Protein AF-F7KVI9-F1 (afdb_monomer_lite)

Foldseek 3Di:
DDDDDPDDDDDDPPDDDDDPVVVVVVVVVVCCCPDPVNVVVVVVCCVVVVVVVCCCCPVVVPDDDPDDDPVVSVVVVVVVVVVVVVVVVVCVVVVVDDDPPPPPDPPVPPVDPPDPPPPDDDDDD

Radius of gyration: 24.26 Å; chains: 1; bounding box: 62×27×60 Å

Sequence (125 aa):
YINITQKKMLKKNKVMKINEQWETLKEESHANIQSEKGILNRQIRSIQTEGHFGDIKENDSFRRFNYRTSEKVYKEFMLYAIGRNMNKYHRFLHDEIKKIRRKNRGKDGLKNVHVQKCSYGCFAP

Secondary structure (DSSP, 8-state):
----------S--------HHHHHHHHHHHHHHHSHHHHHHHHHHHHHHHHHHHIIIIIS-----S--SHHHHHHHHHHHHHHHHHHHHHHHHTTSS---------TTGGG-------SS-----

pLDDT: mean 73.4, std 21.64, range [24.81, 95.94]

Structure (mmCIF, N/CA/C/O backbone):
data_AF-F7KVI9-F1
#
_entry.id   AF-F7KVI9-F1
#
loop_
_atom_site.group_PDB
_atom_site.id
_atom_site.type_symbol
_atom_site.label_atom_id
_atom_site.label_alt_id
_atom_site.label_comp_id
_atom_site.label_asym_id
_atom_site.label_entity_id
_atom_site.label_seq_id
_atom_site.pdbx_PDB_ins_code
_atom_site.Cartn_x
_atom_site.Cartn_y
_atom_site.Ca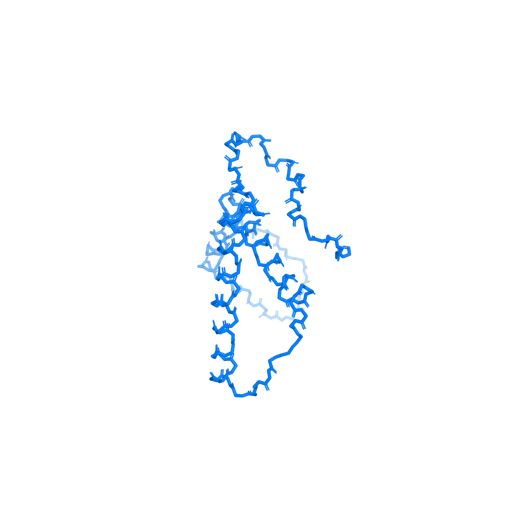rtn_z
_atom_site.occupancy
_atom_site.B_iso_or_equiv
_atom_site.auth_seq_id
_atom_site.auth_comp_id
_atom_site.auth_asym_id
_atom_site.auth_atom_id
_atom_site.pdbx_PDB_model_num
ATOM 1 N N . TYR A 1 1 ? -21.132 1.572 38.640 1.00 37.25 1 TYR A N 1
ATOM 2 C CA . TYR A 1 1 ? -21.074 2.983 39.068 1.00 37.25 1 TYR A CA 1
ATOM 3 C C . TYR A 1 1 ? -20.818 3.874 37.861 1.00 37.25 1 TYR A C 1
ATOM 5 O O . TYR A 1 1 ? -19.673 4.014 37.468 1.00 37.25 1 TYR A O 1
ATOM 13 N N . ILE A 1 2 ? -21.864 4.455 37.265 1.00 41.44 2 ILE A N 1
ATOM 14 C CA . ILE A 1 2 ? -21.741 5.608 36.357 1.00 41.44 2 ILE A CA 1
ATOM 15 C C . ILE A 1 2 ? -22.867 6.573 36.743 1.00 41.44 2 ILE A C 1
ATOM 17 O O . ILE A 1 2 ? -24.004 6.454 36.301 1.00 41.44 2 ILE A O 1
ATOM 21 N N . ASN A 1 3 ? -22.543 7.463 37.678 1.00 47.38 3 ASN A N 1
ATOM 22 C CA . ASN A 1 3 ? -23.206 8.756 37.820 1.00 47.38 3 ASN A CA 1
ATOM 23 C C . ASN A 1 3 ? -22.587 9.716 36.788 1.00 47.38 3 ASN A C 1
ATOM 25 O O . ASN A 1 3 ? -21.496 9.435 36.305 1.00 47.38 3 ASN A O 1
ATOM 29 N N . ILE A 1 4 ? -23.242 10.861 36.550 1.00 52.22 4 ILE A N 1
ATOM 30 C CA . ILE A 1 4 ? -23.002 11.889 35.507 1.00 52.22 4 ILE A CA 1
ATOM 31 C C . ILE A 1 4 ? -23.909 11.578 34.293 1.00 52.22 4 ILE A C 1
ATOM 33 O O . ILE A 1 4 ? -23.655 10.640 33.556 1.00 52.22 4 ILE A O 1
ATOM 37 N N . THR A 1 5 ? -25.060 12.220 34.057 1.00 45.06 5 THR A N 1
ATOM 38 C CA . THR A 1 5 ? -25.380 13.655 34.166 1.00 45.06 5 THR A CA 1
ATOM 39 C C . THR A 1 5 ? -26.905 13.823 34.333 1.00 45.06 5 THR A C 1
ATOM 41 O O . THR A 1 5 ? -27.657 13.915 33.368 1.00 45.06 5 THR A O 1
ATOM 44 N N . GLN A 1 6 ? -27.401 13.880 35.570 1.00 44.56 6 GLN A N 1
ATOM 45 C CA . GLN A 1 6 ? -28.828 14.079 35.904 1.00 44.56 6 GLN A CA 1
ATOM 46 C C . GLN A 1 6 ? -29.298 15.549 35.772 1.00 44.56 6 GLN A C 1
ATOM 48 O O . GLN A 1 6 ? -30.226 15.977 36.455 1.00 44.56 6 GLN A O 1
ATOM 53 N N . LYS A 1 7 ? -28.680 16.376 34.912 1.00 48.81 7 LYS A N 1
ATOM 54 C CA . LYS A 1 7 ? -29.055 17.798 34.797 1.00 48.81 7 LYS A CA 1
ATOM 55 C C . LYS A 1 7 ? -29.752 18.107 33.471 1.00 48.81 7 LYS A C 1
ATOM 57 O O . LYS A 1 7 ? -29.112 18.407 32.475 1.00 48.81 7 LYS A O 1
ATOM 62 N N . LYS A 1 8 ? -31.090 18.091 33.567 1.00 49.81 8 LYS A N 1
ATOM 63 C CA . LYS A 1 8 ? -32.111 18.736 32.718 1.00 49.81 8 LYS A CA 1
ATOM 64 C C . LYS A 1 8 ? -32.129 18.349 31.235 1.00 49.81 8 LYS A C 1
ATOM 66 O O . LYS A 1 8 ? -31.470 19.006 30.448 1.00 49.81 8 LYS A O 1
ATOM 71 N N . MET A 1 9 ? -33.040 17.440 30.863 1.00 38.62 9 MET A N 1
ATOM 72 C 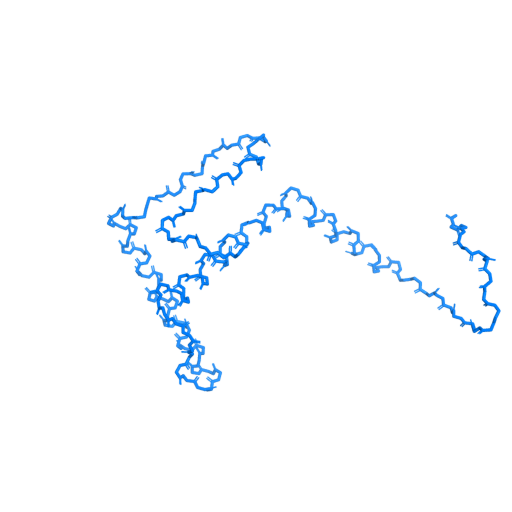CA . MET A 1 9 ? -33.954 17.604 29.713 1.00 38.62 9 MET A CA 1
ATOM 73 C C . MET A 1 9 ? -35.233 16.783 29.944 1.00 38.62 9 MET A C 1
ATOM 75 O O . MET A 1 9 ? -35.351 15.636 29.522 1.00 38.62 9 MET A O 1
ATOM 79 N N . LEU A 1 10 ? -36.204 17.380 30.648 1.00 54.56 10 LEU A N 1
ATOM 80 C CA . LEU A 1 10 ? -37.586 16.898 30.633 1.00 54.56 10 LEU A CA 1
ATOM 81 C C . LEU A 1 10 ? -38.135 17.036 29.200 1.00 54.56 10 LEU A C 1
ATOM 83 O O . LEU A 1 10 ? -38.035 18.114 28.621 1.00 54.56 10 LEU A O 1
ATOM 87 N N . LYS A 1 11 ? -38.786 15.975 28.698 1.00 55.09 11 LYS A N 1
ATOM 88 C CA . LYS A 1 11 ? -39.468 15.828 27.388 1.00 55.09 11 LYS A CA 1
ATOM 89 C C . LYS A 1 11 ? -38.624 15.287 26.227 1.00 55.09 11 LYS A C 1
ATOM 91 O O . LYS A 1 11 ? -38.444 15.949 25.211 1.00 55.09 11 LYS A O 1
ATOM 96 N N . LYS A 1 12 ? -38.200 14.028 26.361 1.00 58.38 12 LYS A N 1
ATOM 97 C CA . LYS A 1 12 ? -38.220 12.956 25.338 1.00 58.38 12 LYS A CA 1
ATOM 98 C C . LYS A 1 12 ? -37.546 11.743 25.980 1.00 58.38 12 LYS A C 1
ATOM 100 O O . LYS A 1 12 ? -36.400 11.848 26.402 1.00 58.38 12 LYS A O 1
ATOM 105 N N . ASN A 1 13 ? -38.250 10.615 26.087 1.00 63.75 13 ASN A N 1
ATOM 106 C CA . ASN A 1 13 ? -37.721 9.371 26.659 1.00 63.75 13 ASN A CA 1
ATOM 107 C C . ASN A 1 13 ? -36.662 8.771 25.719 1.00 63.75 13 ASN A C 1
ATOM 109 O O . ASN A 1 13 ? -36.917 7.807 25.003 1.00 63.75 13 ASN A O 1
ATOM 113 N N . LYS A 1 14 ? -35.474 9.377 25.663 1.00 65.38 14 LYS A N 1
ATOM 114 C CA . LYS A 1 14 ? -34.329 8.828 24.942 1.00 65.38 14 LYS A CA 1
ATOM 115 C C . LYS A 1 14 ? -33.712 7.745 25.820 1.00 65.38 14 LYS A C 1
ATOM 117 O O . LYS A 1 14 ? -32.906 8.036 26.698 1.00 65.38 14 LYS A O 1
ATOM 122 N N . VAL A 1 15 ? -34.108 6.498 25.592 1.00 67.31 15 VAL A N 1
ATOM 123 C CA . VAL A 1 15 ? -33.452 5.342 26.208 1.00 67.31 15 VAL A CA 1
ATOM 124 C C . VAL A 1 15 ? -32.113 5.145 25.494 1.00 67.31 15 VAL A C 1
ATOM 126 O O . VAL A 1 15 ? -32.076 4.721 24.341 1.00 67.31 15 VAL A O 1
ATOM 129 N N . MET A 1 16 ? -31.004 5.508 26.144 1.00 69.62 16 MET A N 1
ATOM 130 C CA . MET A 1 16 ? -29.676 5.117 25.666 1.00 69.62 16 MET A CA 1
ATOM 131 C C . MET A 1 16 ? -29.468 3.637 25.974 1.00 69.62 16 MET A C 1
ATOM 133 O O . MET A 1 16 ? -29.421 3.251 27.139 1.00 69.62 16 MET A O 1
ATOM 137 N N . LYS A 1 17 ? -29.337 2.817 24.932 1.00 75.62 17 LYS A N 1
ATOM 138 C CA . LYS A 1 17 ? -28.941 1.416 25.056 1.00 75.62 17 LYS A CA 1
ATOM 139 C C . LYS A 1 17 ? -27.479 1.300 24.642 1.00 75.62 17 LYS A C 1
ATOM 141 O O . LYS A 1 17 ? -27.150 1.558 23.487 1.00 75.62 17 LYS A O 1
ATOM 146 N N . ILE A 1 18 ? -26.615 0.958 25.591 1.00 75.69 18 ILE A N 1
ATOM 147 C CA . ILE A 1 18 ? -25.207 0.660 25.319 1.00 75.69 18 ILE A CA 1
ATOM 148 C C . ILE A 1 18 ? -25.133 -0.813 24.927 1.00 75.69 18 ILE A C 1
ATOM 150 O O . ILE A 1 18 ? -25.751 -1.660 25.571 1.00 75.69 18 ILE A O 1
ATOM 154 N N . ASN A 1 19 ? -24.426 -1.110 23.839 1.00 86.00 19 ASN A N 1
ATOM 155 C CA . ASN A 1 19 ? -24.144 -2.482 23.451 1.00 86.00 19 ASN A CA 1
ATOM 156 C C . ASN A 1 19 ? -22.760 -2.861 23.981 1.00 86.00 19 ASN A C 1
ATOM 158 O O . ASN A 1 19 ? -21.746 -2.441 23.428 1.00 86.00 19 ASN A O 1
ATOM 162 N N . GLU A 1 20 ? -22.734 -3.636 25.062 1.00 85.38 20 GLU A N 1
ATOM 163 C CA . GLU A 1 20 ? -21.502 -4.022 25.757 1.00 85.38 20 GLU A CA 1
ATOM 164 C C . GLU A 1 20 ? -20.535 -4.776 24.836 1.00 85.38 20 GLU A C 1
ATOM 166 O O . GLU A 1 20 ? -19.342 -4.489 24.841 1.00 85.38 20 GLU A O 1
ATOM 171 N N . GLN A 1 21 ? -21.051 -5.647 23.959 1.00 88.31 21 GLN A N 1
ATOM 172 C CA . GLN A 1 21 ? -20.235 -6.379 22.981 1.00 88.31 21 GLN A CA 1
ATOM 173 C C . GLN A 1 21 ? -19.552 -5.458 21.963 1.00 88.31 21 GLN A C 1
ATOM 175 O O . GLN A 1 21 ? -18.487 -5.770 21.441 1.00 88.31 21 GLN A O 1
ATOM 180 N N . TRP A 1 22 ? -20.175 -4.327 21.639 1.00 89.00 22 TRP A N 1
ATOM 181 C CA . TRP A 1 22 ? -19.580 -3.366 20.716 1.00 89.00 22 TRP A CA 1
ATOM 182 C C . TRP A 1 22 ? -18.471 -2.556 21.373 1.00 89.00 22 TRP A C 1
ATOM 184 O O . TRP A 1 22 ? -17.469 -2.282 20.717 1.00 89.00 22 TRP A O 1
ATOM 194 N N . GLU A 1 23 ? -18.632 -2.178 22.644 1.00 88.56 23 GLU A N 1
ATOM 195 C CA . GLU A 1 23 ? -17.570 -1.465 23.356 1.00 88.56 23 GLU A CA 1
ATOM 196 C C . GLU A 1 23 ? -16.355 -2.366 23.581 1.00 88.56 23 GLU A C 1
ATOM 198 O O . GLU A 1 23 ? -15.241 -1.914 23.338 1.00 88.56 23 GLU A O 1
ATOM 203 N N . THR A 1 24 ? -16.534 -3.653 23.902 1.00 90.62 24 THR A N 1
ATOM 204 C CA . THR A 1 24 ? -15.395 -4.580 24.034 1.00 90.62 24 THR A CA 1
ATOM 205 C C . THR A 1 24 ? -14.628 -4.749 22.721 1.00 90.62 24 THR A C 1
ATOM 207 O O . THR A 1 24 ? -13.411 -4.579 22.696 1.00 90.62 24 THR A O 1
ATOM 210 N N . LEU A 1 25 ? -15.320 -4.990 21.601 1.00 92.44 25 LEU A N 1
ATOM 211 C CA . LEU A 1 25 ? -14.679 -5.113 20.282 1.00 92.44 25 LEU A CA 1
ATOM 212 C C . LEU A 1 25 ? -13.960 -3.824 19.854 1.00 92.44 25 LEU A C 1
ATOM 214 O O . LEU A 1 25 ? -12.911 -3.856 19.202 1.00 92.44 25 LEU A O 1
ATOM 218 N N . LYS A 1 26 ? -14.523 -2.668 20.211 1.00 92.75 26 LYS A N 1
ATOM 219 C CA . LYS A 1 26 ? -13.927 -1.361 19.937 1.00 92.75 26 LYS A CA 1
ATOM 220 C C . LYS A 1 26 ? -12.678 -1.126 20.785 1.00 92.75 26 LYS A C 1
ATOM 222 O O . LYS A 1 26 ? -11.674 -0.671 20.238 1.00 92.75 26 LYS A O 1
ATOM 227 N N . GLU A 1 27 ? -12.714 -1.470 22.069 1.00 92.94 27 GLU A N 1
ATOM 228 C CA . GLU A 1 27 ? -11.569 -1.411 22.985 1.00 92.94 27 GLU A CA 1
ATOM 229 C C . GLU A 1 27 ? -10.421 -2.300 22.477 1.00 92.94 27 GLU A C 1
ATOM 231 O O . GLU A 1 27 ? -9.287 -1.840 22.334 1.00 92.94 27 GLU A O 1
ATOM 236 N N . GLU A 1 28 ? -10.727 -3.540 22.080 1.00 94.00 28 GLU A N 1
ATOM 237 C CA . GLU A 1 28 ? -9.758 -4.477 21.500 1.00 94.00 28 GLU A CA 1
ATOM 238 C C . GLU A 1 28 ? -9.143 -3.944 20.200 1.00 94.00 28 GLU A C 1
ATOM 240 O O . GLU A 1 28 ? -7.926 -3.993 20.002 1.00 94.00 28 GLU A O 1
ATOM 245 N N . SER A 1 29 ? -9.963 -3.397 19.299 1.00 93.25 29 SER A N 1
ATOM 246 C CA . SER A 1 29 ? -9.483 -2.783 18.057 1.00 93.25 29 SER A CA 1
ATOM 247 C C . SER A 1 29 ? -8.573 -1.582 18.334 1.00 93.25 29 SER A C 1
ATOM 249 O O . SER A 1 29 ? -7.495 -1.464 17.739 1.00 93.25 29 SER A O 1
ATOM 251 N N . HIS A 1 30 ? -8.949 -0.721 19.283 1.00 94.19 30 HIS A N 1
ATOM 252 C CA . HIS A 1 30 ? -8.127 0.413 19.696 1.00 94.19 30 HIS A CA 1
ATOM 253 C C . HIS A 1 30 ? -6.788 -0.036 20.281 1.00 94.19 30 HIS A C 1
ATOM 255 O O . HIS A 1 30 ? -5.749 0.474 19.847 1.00 94.19 30 HIS A O 1
ATOM 261 N N . ALA A 1 31 ? -6.790 -1.029 21.172 1.00 94.94 31 ALA A N 1
ATOM 262 C CA . ALA A 1 31 ? -5.575 -1.609 21.734 1.00 94.94 31 ALA A CA 1
ATOM 263 C C . ALA A 1 31 ? -4.671 -2.200 20.636 1.00 94.94 31 ALA A C 1
ATOM 265 O O . ALA A 1 31 ? -3.470 -1.922 20.588 1.00 94.94 31 ALA A O 1
ATOM 266 N N . ASN A 1 32 ? -5.246 -2.935 19.681 1.00 93.06 32 ASN A N 1
ATOM 267 C CA . ASN A 1 32 ? -4.512 -3.518 18.557 1.00 93.06 32 ASN A CA 1
ATOM 268 C C . ASN A 1 32 ? -3.859 -2.456 17.668 1.00 93.06 32 ASN A C 1
ATOM 270 O O . ASN A 1 32 ? -2.700 -2.595 17.267 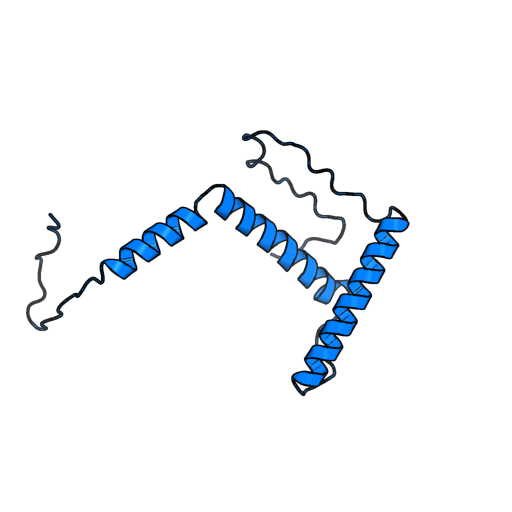1.00 93.06 32 ASN A O 1
ATOM 274 N N . ILE A 1 33 ? -4.581 -1.379 17.369 1.00 91.19 33 ILE A N 1
ATOM 275 C CA . ILE A 1 33 ? -4.094 -0.286 16.530 1.00 91.19 33 ILE A CA 1
ATOM 276 C C . ILE A 1 33 ? -2.988 0.504 17.247 1.00 91.19 33 ILE A C 1
ATOM 278 O O . ILE A 1 33 ? -1.993 0.863 16.608 1.00 91.19 33 ILE A O 1
ATOM 282 N N . GLN A 1 34 ? -3.143 0.767 18.546 1.00 92.56 34 GLN A N 1
ATOM 283 C CA . GLN A 1 34 ? -2.187 1.522 19.366 1.00 92.56 34 GLN A CA 1
ATOM 284 C C . GLN A 1 34 ? -0.972 0.703 19.818 1.00 92.56 34 GLN A C 1
ATOM 286 O O . GLN A 1 34 ? 0.043 1.294 20.178 1.00 92.56 34 GLN A O 1
ATOM 291 N N . SER A 1 35 ? -1.034 -0.628 19.748 1.00 93.94 35 SER A N 1
ATOM 292 C CA . SER A 1 35 ? 0.120 -1.492 20.006 1.00 93.94 35 SER A CA 1
ATOM 293 C C . SER A 1 35 ? 1.322 -1.129 19.120 1.00 93.94 35 SER A C 1
ATOM 295 O O . SER A 1 35 ? 1.164 -0.643 17.996 1.00 93.94 35 SER A O 1
ATOM 297 N N . GLU A 1 36 ? 2.542 -1.431 19.576 1.00 91.31 36 GLU A N 1
ATOM 298 C CA . GLU A 1 36 ? 3.772 -1.208 18.793 1.00 91.31 36 GLU A CA 1
ATOM 299 C C . GLU A 1 36 ? 3.696 -1.863 17.403 1.00 91.31 36 GLU A C 1
ATOM 301 O O . GLU A 1 36 ? 4.047 -1.256 16.388 1.00 91.31 36 GLU A O 1
ATOM 306 N N . LYS A 1 37 ? 3.152 -3.086 17.340 1.00 91.56 37 LYS A N 1
ATOM 307 C CA . LYS A 1 37 ? 2.917 -3.819 16.090 1.00 91.56 37 LYS A CA 1
ATOM 308 C C . LYS A 1 37 ? 1.903 -3.097 15.194 1.00 91.56 37 LYS A C 1
ATOM 310 O O . LYS A 1 37 ? 2.107 -3.007 13.983 1.00 91.56 37 LYS A O 1
ATOM 315 N N . GLY A 1 38 ? 0.822 -2.575 15.771 1.00 90.00 38 GLY A N 1
ATOM 316 C CA . GLY A 1 38 ? -0.204 -1.811 15.060 1.00 90.00 38 GLY A CA 1
ATOM 317 C C . GLY A 1 38 ? 0.325 -0.499 14.481 1.00 90.00 38 GLY A C 1
ATOM 318 O O . GLY A 1 38 ? 0.058 -0.181 13.319 1.00 90.00 38 GLY A O 1
ATOM 319 N N . ILE A 1 39 ? 1.128 0.239 15.252 1.00 90.94 39 ILE A N 1
ATOM 320 C CA . ILE A 1 39 ? 1.825 1.452 14.801 1.00 90.94 39 ILE A CA 1
ATOM 321 C C . ILE A 1 39 ? 2.768 1.122 13.640 1.00 90.94 39 ILE A C 1
ATOM 323 O O . ILE A 1 39 ? 2.665 1.741 12.579 1.00 90.94 39 ILE A O 1
ATOM 327 N N . LEU A 1 40 ? 3.618 0.104 13.796 1.00 89.56 40 LEU A N 1
ATOM 328 C CA . LEU A 1 40 ? 4.566 -0.310 12.763 1.00 89.56 40 LEU A CA 1
ATOM 329 C C . LEU A 1 40 ? 3.855 -0.700 11.460 1.00 89.56 40 LEU A C 1
ATOM 331 O O . LEU A 1 40 ? 4.228 -0.245 10.381 1.00 89.56 40 LEU A O 1
ATOM 335 N N . ASN A 1 41 ? 2.784 -1.489 11.546 1.00 88.88 41 ASN A N 1
ATOM 336 C CA . ASN A 1 41 ? 2.009 -1.895 10.375 1.00 88.88 41 ASN A CA 1
ATOM 337 C C . ASN A 1 41 ? 1.328 -0.712 9.673 1.00 88.88 41 ASN A C 1
ATOM 339 O O . ASN A 1 41 ? 1.136 -0.750 8.458 1.00 88.88 41 ASN A O 1
ATOM 343 N N . ARG A 1 42 ? 0.925 0.334 10.406 1.00 88.94 42 ARG A N 1
ATOM 344 C CA . ARG A 1 42 ? 0.373 1.560 9.805 1.00 88.94 42 ARG A CA 1
ATOM 345 C C . ARG A 1 42 ? 1.446 2.349 9.067 1.00 88.94 42 ARG A C 1
ATOM 347 O O . ARG A 1 42 ? 1.217 2.718 7.921 1.00 88.94 42 ARG A O 1
ATOM 354 N N . GLN A 1 43 ? 2.615 2.517 9.679 1.00 85.94 43 GLN A N 1
ATOM 355 C CA . GLN A 1 43 ? 3.753 3.189 9.050 1.00 85.94 43 GLN A CA 1
ATOM 356 C C . GLN A 1 43 ? 4.238 2.447 7.797 1.00 85.94 43 GLN A C 1
ATOM 358 O O . GLN A 1 43 ? 4.479 3.061 6.764 1.00 85.94 43 GLN A O 1
ATOM 363 N N . ILE A 1 44 ? 4.351 1.115 7.848 1.00 85.56 44 ILE A N 1
ATOM 364 C CA . ILE A 1 44 ? 4.759 0.318 6.681 1.00 85.56 44 ILE A CA 1
ATOM 365 C C . ILE A 1 44 ? 3.733 0.451 5.557 1.00 85.56 44 ILE A C 1
ATOM 367 O O . ILE A 1 44 ? 4.123 0.640 4.406 1.00 85.56 44 ILE A O 1
ATOM 371 N N . ARG A 1 45 ? 2.435 0.375 5.884 1.00 83.88 45 ARG A N 1
ATOM 372 C CA . ARG A 1 45 ? 1.374 0.531 4.887 1.00 83.88 45 ARG A CA 1
ATOM 373 C C . ARG A 1 45 ? 1.435 1.900 4.234 1.00 83.88 45 ARG A C 1
ATOM 375 O O . ARG A 1 45 ? 1.479 1.924 3.015 1.00 83.88 45 ARG A O 1
ATOM 382 N N . SER A 1 46 ? 1.530 2.989 5.001 1.00 85.31 46 SER A N 1
ATOM 383 C CA . SER A 1 46 ? 1.606 4.335 4.421 1.00 85.31 46 SER A CA 1
ATOM 384 C C . SER A 1 46 ? 2.809 4.483 3.486 1.00 85.31 46 SER A C 1
ATOM 386 O O . SER A 1 46 ? 2.636 4.905 2.348 1.00 85.31 46 SER A O 1
ATOM 388 N N . ILE A 1 47 ? 3.995 4.027 3.908 1.00 80.56 47 ILE A N 1
ATOM 389 C CA . ILE A 1 47 ? 5.222 4.090 3.096 1.00 80.56 47 ILE A CA 1
ATOM 390 C C . ILE A 1 47 ? 5.079 3.290 1.793 1.00 80.56 47 ILE A C 1
ATOM 392 O O . ILE A 1 47 ? 5.462 3.767 0.726 1.00 80.56 47 ILE A O 1
ATOM 396 N N . GLN A 1 48 ? 4.548 2.067 1.862 1.00 81.94 48 GLN A N 1
ATOM 397 C CA . GLN A 1 48 ? 4.410 1.207 0.685 1.00 81.94 48 GLN A CA 1
ATOM 398 C C . GLN A 1 48 ? 3.328 1.706 -0.271 1.00 81.94 48 GLN A C 1
ATOM 400 O O . GLN A 1 48 ? 3.566 1.757 -1.477 1.00 81.94 48 GLN A O 1
ATOM 405 N N . THR A 1 49 ? 2.151 2.066 0.251 1.00 81.00 49 THR A N 1
ATOM 406 C CA . THR A 1 49 ? 1.026 2.489 -0.584 1.00 81.00 49 THR A CA 1
ATOM 407 C C . THR A 1 49 ? 1.319 3.819 -1.257 1.00 81.00 49 THR A C 1
ATOM 409 O O . THR A 1 49 ? 1.145 3.928 -2.465 1.00 81.00 49 THR A O 1
ATOM 412 N N . GLU A 1 50 ? 1.807 4.814 -0.514 1.00 82.88 50 GLU A N 1
ATOM 413 C CA . GLU A 1 50 ? 2.069 6.145 -1.066 1.00 82.88 50 GLU A CA 1
ATOM 414 C C . GLU A 1 50 ? 3.195 6.110 -2.099 1.00 82.88 50 GLU A C 1
ATOM 416 O O . GLU A 1 50 ? 3.019 6.612 -3.207 1.00 82.88 50 GLU A O 1
ATOM 421 N N . GLY A 1 51 ? 4.305 5.430 -1.788 1.00 83.19 51 GLY A N 1
ATOM 422 C CA . GLY A 1 51 ? 5.419 5.293 -2.725 1.00 83.19 51 GLY A CA 1
ATOM 423 C C . GLY A 1 51 ? 5.004 4.614 -4.031 1.00 83.19 51 GLY A C 1
ATOM 424 O O . GLY A 1 51 ? 5.354 5.083 -5.111 1.00 83.19 51 GLY A O 1
ATOM 425 N N . HIS A 1 52 ? 4.200 3.549 -3.955 1.00 83.38 52 HIS A N 1
ATOM 426 C CA . HIS A 1 52 ? 3.738 2.855 -5.156 1.00 83.38 52 HIS A CA 1
ATOM 427 C C . HIS A 1 52 ? 2.759 3.697 -5.986 1.00 83.38 52 HIS A C 1
ATOM 429 O O . HIS A 1 52 ? 2.858 3.718 -7.210 1.00 83.38 52 HIS A O 1
ATOM 435 N N . PHE A 1 53 ? 1.843 4.430 -5.344 1.00 83.94 53 PHE A N 1
ATOM 436 C CA . PHE A 1 53 ? 0.934 5.330 -6.059 1.00 83.94 53 PHE A CA 1
ATOM 437 C C . PHE A 1 53 ? 1.645 6.545 -6.662 1.00 83.94 53 PHE A C 1
ATOM 439 O O . PHE A 1 53 ? 1.219 7.012 -7.717 1.00 83.94 53 PHE A O 1
ATOM 446 N N . GLY A 1 54 ? 2.709 7.042 -6.026 1.00 87.38 54 GLY A N 1
ATOM 447 C CA . GLY A 1 54 ? 3.560 8.093 -6.581 1.00 87.38 54 GLY A CA 1
ATOM 448 C C . GLY A 1 54 ? 4.248 7.649 -7.871 1.00 87.38 54 GLY A C 1
ATOM 449 O O . GLY A 1 54 ? 4.175 8.361 -8.869 1.00 87.38 54 GLY A O 1
ATOM 450 N N . ASP A 1 55 ? 4.818 6.439 -7.883 1.00 84.69 55 ASP A N 1
ATOM 451 C CA . ASP A 1 55 ? 5.413 5.848 -9.089 1.00 84.69 55 ASP A CA 1
ATOM 452 C C . ASP A 1 55 ? 4.396 5.752 -10.236 1.00 84.69 55 ASP A C 1
ATOM 454 O O . ASP A 1 55 ? 4.664 6.223 -11.337 1.00 84.69 55 ASP A O 1
ATOM 458 N N . ILE A 1 56 ? 3.205 5.205 -9.963 1.00 88.06 56 ILE A N 1
ATOM 459 C CA . ILE A 1 56 ? 2.136 5.066 -10.964 1.00 88.06 56 ILE A CA 1
ATOM 460 C C . ILE A 1 56 ? 1.760 6.432 -11.554 1.00 88.06 56 ILE A C 1
ATOM 462 O O . ILE A 1 56 ? 1.610 6.587 -12.763 1.00 88.06 56 ILE A O 1
ATOM 466 N N . LYS A 1 57 ? 1.562 7.431 -10.693 1.00 85.94 57 LYS A N 1
ATOM 467 C CA . LYS A 1 57 ? 0.970 8.706 -11.102 1.00 85.94 57 LYS A CA 1
ATOM 468 C C . LYS A 1 57 ? 1.973 9.662 -11.728 1.00 85.94 57 LYS A C 1
ATOM 470 O O . LYS A 1 57 ? 1.666 10.233 -12.768 1.00 85.94 57 LYS A O 1
ATOM 475 N N . GLU A 1 58 ? 3.111 9.874 -11.075 1.00 86.56 58 GLU A N 1
ATOM 476 C CA . GLU A 1 58 ? 4.079 10.895 -11.481 1.00 86.56 58 GLU A CA 1
ATOM 477 C C . GLU A 1 58 ? 5.178 10.311 -12.370 1.00 86.56 58 GLU A C 1
ATOM 479 O O . GLU A 1 58 ? 5.436 10.857 -13.438 1.00 86.56 58 GLU A O 1
ATOM 484 N N . ASN A 1 59 ? 5.776 9.173 -11.994 1.00 84.12 59 ASN A N 1
ATOM 485 C CA . ASN A 1 59 ? 6.875 8.586 -12.774 1.00 84.12 59 ASN A CA 1
ATOM 486 C C . ASN A 1 59 ? 6.372 7.940 -14.074 1.00 84.12 59 ASN A C 1
ATOM 488 O O . ASN A 1 59 ? 6.953 8.159 -15.134 1.00 84.12 59 ASN A O 1
ATOM 492 N N . ASP A 1 60 ? 5.262 7.204 -14.007 1.00 84.62 60 ASP A N 1
ATOM 493 C CA . ASP A 1 60 ? 4.693 6.510 -15.167 1.00 84.62 60 ASP A CA 1
ATOM 494 C C . ASP A 1 60 ? 3.604 7.335 -15.880 1.00 84.62 60 ASP A C 1
ATOM 496 O O . ASP A 1 60 ? 3.045 6.897 -16.886 1.00 84.62 60 ASP A O 1
ATOM 500 N N . SER A 1 61 ? 3.284 8.536 -15.371 1.00 86.62 61 SER A N 1
ATOM 501 C CA . SER A 1 61 ? 2.248 9.434 -15.913 1.00 86.62 61 SER A CA 1
ATOM 502 C C . SER A 1 61 ? 0.867 8.776 -16.094 1.00 86.62 61 SER A C 1
ATOM 504 O O . SER A 1 61 ? 0.044 9.220 -16.902 1.00 86.62 61 SER A O 1
ATOM 506 N N . PHE A 1 62 ? 0.566 7.723 -15.328 1.00 86.25 62 PHE A N 1
ATOM 507 C CA . PHE A 1 62 ? -0.682 6.982 -15.451 1.00 86.25 62 PHE A CA 1
ATOM 508 C C . PHE A 1 62 ? -1.823 7.733 -14.753 1.00 86.25 62 PHE A C 1
ATOM 510 O O . PHE A 1 62 ? -1.995 7.684 -13.532 1.00 86.25 62 PHE A O 1
ATOM 517 N N . ARG A 1 63 ? -2.628 8.457 -15.539 1.00 87.44 63 ARG A N 1
ATOM 518 C CA . ARG A 1 63 ? -3.773 9.234 -15.027 1.00 87.44 63 ARG A CA 1
ATOM 519 C C . ARG A 1 63 ? -5.113 8.523 -15.187 1.00 87.44 63 ARG A C 1
ATOM 521 O O . ARG A 1 63 ? -6.032 8.780 -14.409 1.00 87.44 63 ARG A O 1
ATOM 528 N N . ARG A 1 64 ? -5.256 7.649 -16.187 1.00 89.88 64 ARG A N 1
ATOM 529 C CA . ARG A 1 64 ? -6.529 6.991 -16.494 1.00 89.88 64 ARG A CA 1
ATOM 530 C C . ARG A 1 64 ? -6.324 5.641 -17.169 1.00 89.88 64 ARG A C 1
ATOM 532 O O . ARG A 1 64 ? -5.473 5.523 -18.039 1.00 89.88 64 ARG A O 1
ATOM 539 N N . PHE A 1 65 ? -7.174 4.677 -16.820 1.00 90.12 65 PHE A N 1
ATOM 540 C CA . PHE A 1 65 ? -7.342 3.451 -17.597 1.00 90.12 65 PHE A CA 1
ATOM 541 C C . PHE A 1 65 ? -7.903 3.762 -18.981 1.00 90.12 65 PHE A C 1
ATOM 543 O O . PHE A 1 65 ? -8.788 4.614 -19.131 1.00 90.12 65 PHE A O 1
ATOM 550 N N . ASN A 1 66 ? -7.415 3.035 -19.979 1.00 89.12 66 ASN A N 1
ATOM 551 C CA . ASN A 1 66 ? -7.895 3.167 -21.348 1.00 89.12 66 ASN A CA 1
ATOM 552 C C . ASN A 1 66 ? -9.243 2.460 -21.528 1.00 89.12 66 ASN A C 1
ATOM 554 O O . ASN A 1 66 ? -10.115 2.934 -22.262 1.00 89.12 66 ASN A O 1
ATOM 558 N N . TYR A 1 67 ? -9.448 1.346 -20.822 1.00 92.88 67 TYR A N 1
ATOM 559 C CA . TYR A 1 67 ? -10.687 0.582 -20.898 1.00 92.88 67 TYR A CA 1
ATOM 560 C C . TYR A 1 67 ? -11.764 1.074 -19.919 1.00 92.88 67 TYR A C 1
ATOM 562 O O . TYR A 1 67 ? -11.490 1.709 -18.904 1.00 92.88 67 TYR A O 1
ATOM 570 N N . ARG A 1 68 ? -13.032 0.776 -20.242 1.00 90.19 68 ARG A N 1
ATOM 571 C CA . ARG A 1 68 ? -14.212 1.209 -19.465 1.00 90.19 68 ARG A CA 1
ATOM 572 C C . ARG A 1 68 ? -14.849 0.096 -18.638 1.00 90.19 68 ARG A C 1
ATOM 574 O O . ARG A 1 68 ? -15.342 0.354 -17.548 1.00 90.19 68 ARG A O 1
ATOM 581 N N . THR A 1 69 ? -14.854 -1.129 -19.155 1.00 95.38 69 THR A N 1
ATOM 582 C CA . THR A 1 69 ? -15.442 -2.287 -18.472 1.00 95.38 69 THR A CA 1
ATOM 583 C C . THR A 1 69 ? -14.519 -2.776 -17.362 1.00 95.38 69 THR A C 1
ATOM 585 O O . THR A 1 69 ? -13.313 -2.895 -17.585 1.00 95.38 69 THR A O 1
ATOM 588 N N . SER A 1 70 ? -15.085 -3.129 -16.206 1.00 93.44 70 SER A N 1
ATOM 589 C CA . SER A 1 70 ? -14.348 -3.616 -15.029 1.00 93.44 70 SER A CA 1
ATOM 590 C C . SER A 1 70 ? -13.388 -4.764 -15.354 1.00 93.44 70 SER A C 1
ATOM 592 O O . SER A 1 70 ? -12.230 -4.722 -14.955 1.00 93.44 70 SER A O 1
ATOM 594 N N . GLU A 1 71 ? -13.821 -5.743 -16.150 1.00 95.94 71 GLU A N 1
ATOM 595 C CA . GLU A 1 71 ? -12.988 -6.885 -16.553 1.00 95.94 71 GLU A CA 1
ATOM 596 C C . GLU A 1 71 ? -11.751 -6.477 -17.361 1.00 95.94 71 GLU A C 1
ATOM 598 O O . GLU A 1 71 ? -10.668 -7.039 -17.196 1.00 95.94 71 GLU A O 1
ATOM 603 N N . LYS A 1 72 ? -11.899 -5.494 -18.254 1.00 94.81 72 LYS A N 1
ATOM 604 C CA . LYS A 1 72 ? -10.801 -5.016 -19.101 1.00 94.81 72 LYS A CA 1
ATOM 605 C C . LYS A 1 72 ? -9.847 -4.126 -18.309 1.00 94.81 72 LYS A C 1
ATOM 607 O O . LYS A 1 72 ? -8.638 -4.284 -18.434 1.00 94.81 72 LYS A O 1
ATOM 612 N N . VAL A 1 73 ? -10.391 -3.269 -17.443 1.00 93.88 73 VAL A N 1
ATOM 613 C CA . VAL A 1 73 ? -9.615 -2.461 -16.488 1.00 93.88 73 VAL A CA 1
ATOM 614 C C . VAL A 1 73 ? -8.792 -3.360 -15.568 1.00 93.88 73 VAL A C 1
ATOM 616 O O . VAL A 1 73 ? -7.616 -3.096 -15.339 1.00 93.88 73 VAL A O 1
ATOM 619 N N . TYR A 1 74 ? -9.372 -4.463 -15.089 1.00 94.75 74 TYR A N 1
ATOM 620 C CA . TYR A 1 74 ? -8.662 -5.427 -14.254 1.00 94.75 74 TYR A CA 1
ATOM 621 C C . TYR A 1 74 ? -7.463 -6.048 -14.982 1.00 94.75 74 TYR A C 1
ATOM 623 O O . TYR A 1 74 ? -6.368 -6.108 -14.428 1.00 94.75 74 TYR A O 1
ATOM 631 N N . LYS A 1 75 ? -7.639 -6.457 -16.244 1.00 95.06 75 LYS A N 1
ATOM 632 C CA . LYS A 1 75 ? -6.546 -6.995 -17.071 1.00 95.06 75 LYS A CA 1
ATOM 633 C C . LYS A 1 75 ? -5.453 -5.956 -17.332 1.00 95.06 75 LYS A C 1
ATOM 635 O O . LYS A 1 75 ? -4.277 -6.283 -17.216 1.00 95.06 75 LYS A O 1
ATOM 640 N N . GLU A 1 76 ? -5.833 -4.716 -17.641 1.00 91.12 76 GLU A N 1
ATOM 641 C CA . GLU A 1 76 ? -4.901 -3.594 -17.834 1.00 91.12 76 GLU A CA 1
ATOM 642 C C . GLU A 1 76 ? -4.076 -3.338 -16.565 1.00 91.12 76 GLU A C 1
ATOM 644 O O . GLU A 1 76 ? -2.850 -3.255 -16.623 1.00 91.12 76 GLU A O 1
ATOM 649 N N . PHE A 1 77 ? -4.734 -3.312 -15.405 1.00 90.75 77 PHE A N 1
ATOM 650 C CA . PHE A 1 77 ? -4.067 -3.160 -14.116 1.00 90.75 77 PHE A CA 1
ATOM 651 C C . PHE A 1 77 ? -3.109 -4.320 -13.809 1.00 90.75 77 PHE A C 1
ATOM 653 O O . PHE A 1 77 ? -1.988 -4.091 -13.353 1.00 90.75 77 PHE A O 1
ATOM 660 N N . MET A 1 78 ? -3.512 -5.562 -14.091 1.00 93.50 78 MET A N 1
ATOM 661 C CA . MET A 1 78 ? -2.651 -6.730 -13.883 1.00 93.50 78 MET A CA 1
ATOM 662 C C . MET A 1 78 ? -1.418 -6.710 -14.785 1.00 93.50 78 MET A C 1
ATOM 664 O O . MET A 1 78 ? -0.313 -6.985 -14.316 1.00 93.50 78 MET A O 1
ATOM 668 N N . LEU A 1 79 ? -1.580 -6.332 -16.054 1.00 93.06 79 LEU A N 1
ATOM 669 C CA . LEU A 1 79 ? -0.459 -6.199 -16.981 1.00 93.06 79 LEU A CA 1
ATOM 670 C C . LEU A 1 79 ? 0.520 -5.113 -16.519 1.00 93.06 79 LEU A C 1
ATOM 672 O O . LEU A 1 79 ? 1.730 -5.341 -16.503 1.00 93.06 79 LEU A O 1
ATOM 676 N N . TYR A 1 80 ? -0.005 -3.969 -16.074 1.00 89.88 80 TYR A N 1
ATOM 677 C CA . TYR A 1 80 ? 0.800 -2.901 -15.491 1.00 89.88 80 TYR A CA 1
ATOM 678 C C . TYR A 1 80 ? 1.594 -3.393 -14.270 1.00 89.88 80 TYR A C 1
ATOM 680 O O . TYR A 1 80 ? 2.808 -3.199 -14.200 1.00 89.88 80 TYR A O 1
ATOM 688 N N . ALA A 1 81 ? 0.944 -4.091 -13.333 1.00 90.50 81 ALA A N 1
ATOM 689 C CA . ALA A 1 81 ? 1.594 -4.603 -12.128 1.00 90.50 81 ALA A CA 1
ATOM 690 C C . ALA A 1 81 ? 2.747 -5.572 -12.450 1.00 90.50 81 ALA A C 1
ATOM 692 O O . ALA A 1 81 ? 3.817 -5.491 -11.839 1.00 90.50 81 ALA A O 1
ATOM 693 N N . ILE A 1 82 ? 2.560 -6.458 -13.434 1.00 93.56 82 ILE A N 1
ATOM 694 C CA . ILE A 1 82 ? 3.608 -7.378 -13.897 1.00 93.56 82 ILE A CA 1
ATOM 695 C C . ILE A 1 82 ? 4.773 -6.597 -14.515 1.00 93.56 82 ILE A C 1
ATOM 697 O O . ILE A 1 82 ? 5.916 -6.794 -14.099 1.00 93.56 82 ILE A O 1
ATOM 701 N N . GLY A 1 83 ? 4.496 -5.670 -15.439 1.00 91.81 83 GLY A N 1
ATOM 702 C CA . GLY A 1 83 ? 5.526 -4.838 -16.068 1.00 91.81 83 GLY A CA 1
ATOM 703 C C . GLY A 1 83 ? 6.330 -4.036 -15.042 1.00 91.81 83 GLY A C 1
ATOM 704 O O . GLY A 1 83 ? 7.562 -4.020 -15.074 1.00 91.81 83 GLY A O 1
ATOM 705 N N . ARG A 1 84 ? 5.653 -3.461 -14.041 1.00 87.81 84 ARG A N 1
ATOM 706 C CA . ARG A 1 84 ? 6.311 -2.736 -12.949 1.00 87.81 84 ARG A CA 1
ATOM 707 C C . ARG A 1 84 ? 7.200 -3.676 -12.121 1.00 87.81 84 ARG A C 1
ATOM 709 O O . ARG A 1 84 ? 8.331 -3.311 -11.784 1.00 87.81 84 ARG A O 1
ATOM 716 N N . ASN A 1 85 ? 6.733 -4.881 -11.792 1.00 88.81 85 ASN A N 1
ATOM 717 C CA . ASN A 1 85 ? 7.528 -5.863 -11.047 1.00 88.81 85 ASN A CA 1
ATOM 718 C C . ASN A 1 85 ? 8.781 -6.297 -11.820 1.00 88.81 85 ASN A C 1
ATOM 720 O O . ASN A 1 85 ? 9.863 -6.341 -11.233 1.00 88.81 85 ASN A O 1
ATOM 724 N N . MET A 1 86 ? 8.660 -6.535 -13.129 1.00 92.50 86 MET A N 1
ATOM 725 C CA . MET A 1 86 ? 9.797 -6.853 -13.999 1.00 92.50 86 MET A CA 1
ATOM 726 C C . MET A 1 86 ? 10.805 -5.704 -14.050 1.00 92.50 86 MET A C 1
ATOM 728 O O . MET A 1 86 ? 11.988 -5.922 -13.797 1.00 92.50 86 MET A O 1
ATOM 732 N N . ASN A 1 87 ? 10.344 -4.466 -14.251 1.00 87.38 87 ASN A N 1
ATOM 733 C CA . ASN A 1 87 ? 11.211 -3.285 -14.231 1.00 87.38 87 ASN A CA 1
ATOM 734 C C . ASN A 1 87 ? 11.888 -3.103 -12.868 1.00 87.38 87 ASN A C 1
ATOM 736 O O . ASN A 1 87 ? 13.064 -2.759 -12.789 1.00 87.38 87 ASN A O 1
ATOM 740 N N . LYS A 1 88 ? 11.178 -3.374 -11.767 1.00 85.50 88 LYS A N 1
ATOM 741 C CA . LYS A 1 88 ? 11.769 -3.352 -10.422 1.00 85.50 88 LYS A CA 1
ATOM 742 C C . LYS A 1 88 ? 12.908 -4.356 -10.295 1.00 85.50 88 LYS A C 1
ATOM 744 O O . LYS A 1 88 ? 13.937 -4.029 -9.713 1.00 85.50 88 LYS A O 1
ATOM 749 N N . TYR A 1 89 ? 12.693 -5.565 -10.802 1.00 88.69 89 TYR A N 1
ATOM 750 C CA . TYR A 1 89 ? 13.664 -6.646 -10.745 1.00 88.69 89 TYR A CA 1
ATOM 751 C C . TYR A 1 89 ? 14.882 -6.362 -11.630 1.00 88.69 89 TYR A C 1
ATOM 753 O O . TYR A 1 89 ? 16.006 -6.512 -11.168 1.00 88.69 89 TYR A O 1
ATOM 761 N N . HIS A 1 90 ? 14.676 -5.845 -12.842 1.00 89.62 90 HIS A N 1
ATOM 762 C CA . HIS A 1 90 ? 15.751 -5.385 -13.724 1.00 89.62 90 HIS A CA 1
ATOM 763 C C . HIS A 1 90 ? 16.650 -4.357 -13.024 1.00 89.62 90 HIS A C 1
ATOM 765 O O . HIS A 1 90 ? 17.857 -4.542 -12.905 1.00 89.62 90 HIS A O 1
ATOM 771 N N . ARG A 1 91 ? 16.049 -3.309 -12.454 1.00 86.31 91 ARG A N 1
ATOM 772 C CA . ARG A 1 91 ? 16.779 -2.263 -11.721 1.00 86.31 91 ARG A CA 1
ATOM 773 C C . ARG A 1 91 ? 17.458 -2.773 -10.445 1.00 86.31 91 ARG A C 1
ATOM 775 O O . ARG A 1 91 ? 18.424 -2.183 -9.974 1.00 86.31 91 ARG A O 1
ATOM 782 N N . PHE A 1 92 ? 16.947 -3.860 -9.869 1.00 84.12 92 PHE A N 1
ATOM 783 C CA . PHE A 1 92 ? 17.591 -4.547 -8.754 1.00 84.12 92 PHE A CA 1
ATOM 784 C C . PHE A 1 92 ? 18.829 -5.333 -9.204 1.00 84.12 92 PHE A C 1
ATOM 786 O O . PHE A 1 92 ? 19.833 -5.304 -8.506 1.00 84.12 92 PHE A O 1
ATOM 793 N N . LEU A 1 93 ? 18.776 -6.002 -10.360 1.00 87.44 93 LEU A N 1
ATOM 794 C CA . LEU A 1 93 ? 19.918 -6.731 -10.922 1.00 87.44 93 LEU A CA 1
ATOM 795 C C . LEU A 1 93 ? 21.061 -5.805 -11.349 1.00 87.44 93 LEU A C 1
ATOM 797 O O . LEU A 1 93 ? 22.221 -6.163 -11.187 1.00 87.44 93 LEU A O 1
ATOM 801 N N . HIS A 1 94 ? 20.737 -4.619 -11.863 1.00 88.12 94 HIS A N 1
ATOM 802 C CA . HIS A 1 94 ? 21.724 -3.620 -12.283 1.00 88.12 94 HIS A CA 1
ATOM 803 C C . HIS A 1 94 ? 22.227 -2.721 -11.136 1.00 88.12 94 HIS A C 1
ATOM 805 O O . HIS A 1 94 ? 22.820 -1.678 -11.393 1.00 88.12 94 HIS A O 1
ATOM 811 N N . ASP A 1 95 ? 21.973 -3.095 -9.874 1.00 79.25 95 ASP A N 1
ATOM 812 C CA . ASP A 1 95 ? 22.368 -2.364 -8.655 1.00 79.25 95 ASP A CA 1
ATOM 813 C C . ASP A 1 95 ? 21.909 -0.890 -8.577 1.00 79.25 95 ASP A C 1
ATOM 815 O O . ASP A 1 95 ? 22.296 -0.143 -7.672 1.00 79.25 95 ASP A O 1
ATOM 819 N N . GLU A 1 96 ? 20.995 -0.471 -9.455 1.00 75.25 96 GLU A N 1
ATOM 820 C CA . GLU A 1 96 ? 20.356 0.847 -9.409 1.00 75.25 96 GLU A CA 1
ATOM 821 C C . GLU A 1 96 ? 19.482 1.004 -8.157 1.00 75.25 96 GLU A C 1
ATOM 823 O O . GLU A 1 96 ? 19.254 2.111 -7.664 1.00 75.25 96 GLU A O 1
ATOM 828 N N . ILE A 1 97 ? 18.975 -0.115 -7.628 1.00 73.62 97 ILE A N 1
ATOM 829 C CA . ILE A 1 97 ? 18.195 -0.170 -6.393 1.00 73.62 97 ILE A CA 1
ATOM 830 C C . ILE A 1 97 ? 18.966 -0.982 -5.354 1.00 73.62 97 ILE A C 1
ATOM 832 O O . ILE A 1 97 ? 18.934 -2.212 -5.339 1.00 73.62 97 ILE A O 1
ATOM 836 N N . LYS A 1 98 ? 19.604 -0.287 -4.407 1.00 65.56 98 LYS A N 1
ATOM 837 C CA . LYS A 1 98 ? 20.283 -0.933 -3.277 1.00 65.56 98 LYS A CA 1
ATOM 838 C C . LYS A 1 98 ? 19.273 -1.612 -2.354 1.00 65.56 98 LYS A C 1
ATOM 840 O O . LYS A 1 98 ? 18.248 -1.032 -1.985 1.00 65.56 98 LYS A O 1
ATOM 845 N N . LYS A 1 99 ? 19.599 -2.828 -1.905 1.00 60.44 99 LYS A N 1
ATOM 846 C CA . LYS A 1 99 ? 18.862 -3.527 -0.841 1.00 60.44 99 LYS A CA 1
ATOM 847 C C . LYS A 1 99 ? 18.760 -2.591 0.366 1.00 60.44 99 LYS A C 1
ATOM 849 O O . LYS A 1 99 ? 19.782 -2.202 0.933 1.00 60.44 99 LYS A O 1
ATOM 854 N N . ILE A 1 100 ? 17.541 -2.236 0.777 1.00 62.84 100 ILE A N 1
ATOM 855 C CA . ILE A 1 100 ? 17.337 -1.519 2.039 1.00 62.84 100 ILE A CA 1
ATOM 856 C C . ILE A 1 100 ? 17.830 -2.454 3.142 1.00 62.84 100 ILE A C 1
ATOM 858 O O . ILE A 1 100 ? 17.163 -3.429 3.496 1.00 62.84 100 ILE A O 1
ATOM 862 N N . ARG A 1 101 ? 19.031 -2.193 3.667 1.00 46.16 101 ARG A N 1
ATOM 863 C CA . ARG A 1 101 ? 19.548 -2.926 4.817 1.00 46.16 101 ARG A CA 1
ATOM 864 C C . ARG A 1 101 ? 18.616 -2.613 5.978 1.00 46.16 101 ARG A C 1
ATOM 866 O O . ARG A 1 101 ? 18.585 -1.479 6.454 1.00 46.16 101 ARG A O 1
ATOM 873 N N . ARG A 1 102 ? 17.852 -3.607 6.441 1.00 45.34 102 ARG A N 1
ATOM 874 C CA . ARG A 1 102 ? 17.160 -3.525 7.730 1.00 45.34 102 ARG A CA 1
ATOM 875 C C . ARG A 1 102 ? 18.237 -3.316 8.789 1.00 45.34 102 ARG A C 1
ATOM 877 O O . ARG A 1 102 ? 18.898 -4.259 9.206 1.00 45.34 102 ARG A O 1
ATOM 884 N N . LYS A 1 103 ? 18.494 -2.065 9.167 1.00 46.00 103 LYS A N 1
ATOM 885 C CA . LYS A 1 103 ? 19.319 -1.770 10.334 1.00 46.00 103 LYS A CA 1
ATOM 886 C C . LYS A 1 103 ? 18.522 -2.322 11.513 1.00 46.00 103 LYS A C 1
ATOM 888 O O . LYS A 1 103 ? 17.422 -1.827 11.751 1.00 46.00 103 LYS A O 1
ATOM 893 N N . ASN A 1 104 ? 19.034 -3.359 12.183 1.00 43.72 104 ASN A N 1
ATOM 894 C CA . ASN A 1 104 ? 18.523 -3.818 13.475 1.00 43.72 104 ASN A CA 1
ATOM 895 C C . ASN A 1 104 ? 18.660 -2.641 14.444 1.00 43.72 104 ASN A C 1
ATOM 897 O O . ASN A 1 104 ? 19.698 -2.445 15.069 1.00 43.72 104 ASN A O 1
ATOM 901 N N . ARG A 1 105 ? 17.658 -1.767 14.464 1.00 40.91 105 ARG A N 1
ATOM 902 C CA . ARG A 1 105 ? 17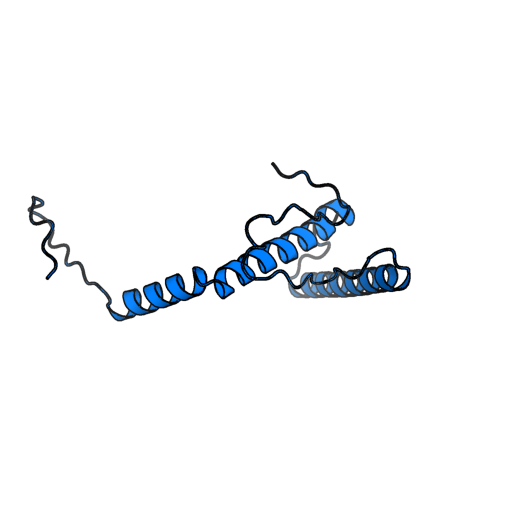.569 -0.675 15.417 1.00 40.91 105 ARG A CA 1
ATOM 903 C C . ARG A 1 105 ? 16.864 -1.264 16.627 1.00 40.91 105 ARG A C 1
ATOM 905 O O . ARG A 1 105 ? 15.704 -1.651 16.522 1.00 40.91 105 ARG A O 1
ATOM 912 N N . GLY A 1 106 ? 17.594 -1.373 17.737 1.00 42.50 106 GLY A N 1
ATOM 913 C CA . GLY A 1 106 ? 16.998 -1.589 19.052 1.00 42.50 106 GLY A CA 1
ATOM 914 C C . GLY A 1 106 ? 15.915 -0.542 19.343 1.00 42.50 106 GLY A C 1
ATOM 915 O O . GLY A 1 106 ? 15.774 0.441 18.607 1.00 42.50 106 GLY A O 1
ATOM 916 N N . LYS A 1 107 ? 15.141 -0.786 20.404 1.00 44.72 107 LYS A N 1
ATOM 917 C CA . LYS A 1 107 ? 13.845 -0.153 20.712 1.00 44.72 107 LYS A CA 1
ATOM 918 C C . LYS A 1 107 ? 13.826 1.391 20.721 1.00 44.72 107 LYS A C 1
ATOM 920 O O . LYS A 1 107 ? 12.758 1.974 20.584 1.00 44.72 107 LYS A O 1
ATOM 925 N N . ASP A 1 108 ? 14.977 2.058 20.727 1.00 41.06 108 ASP A N 1
ATOM 926 C CA . ASP A 1 108 ? 15.092 3.525 20.739 1.00 41.06 108 ASP A CA 1
ATOM 927 C C . ASP A 1 108 ? 15.141 4.185 19.342 1.00 41.06 108 ASP A C 1
ATOM 929 O O . ASP A 1 108 ? 15.162 5.409 19.212 1.00 41.06 108 ASP A O 1
ATOM 933 N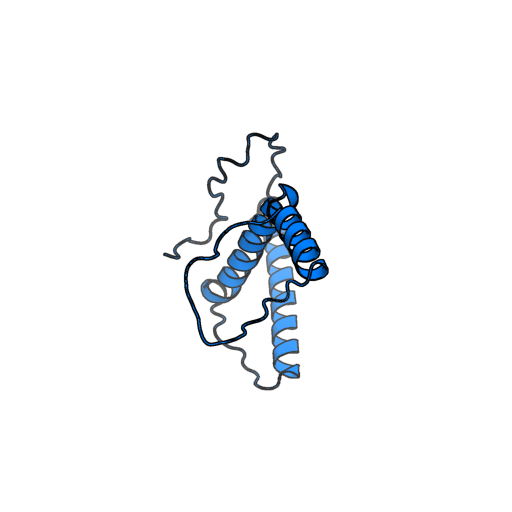 N . GLY A 1 109 ? 15.130 3.403 18.256 1.00 42.41 109 GLY A N 1
ATOM 934 C CA . GLY A 1 109 ? 15.300 3.913 16.887 1.00 42.41 109 GLY A CA 1
ATOM 935 C C . GLY A 1 109 ? 14.058 4.497 16.196 1.00 42.41 109 GLY A C 1
ATOM 936 O O . GLY A 1 109 ? 14.179 4.977 15.067 1.00 42.41 109 GLY A O 1
ATOM 937 N N . LEU A 1 110 ? 12.878 4.449 16.823 1.00 46.53 110 LEU A N 1
ATOM 938 C CA . LEU A 1 110 ? 11.606 4.884 16.219 1.00 46.53 110 LEU A CA 1
ATOM 939 C C . LEU A 1 110 ? 11.342 6.396 16.314 1.00 46.53 110 LEU A C 1
ATOM 941 O O . LEU A 1 110 ? 10.443 6.888 15.637 1.00 46.53 110 LEU A O 1
ATOM 945 N N . LYS A 1 111 ? 12.139 7.150 17.083 1.00 39.69 111 LYS A N 1
ATOM 946 C CA . LYS A 1 111 ? 11.997 8.616 17.187 1.00 39.69 111 LYS A CA 1
ATOM 947 C C . LYS A 1 111 ? 12.611 9.388 16.014 1.00 39.69 111 LYS A C 1
ATOM 949 O O . LYS A 1 111 ? 12.333 10.565 15.864 1.00 39.69 111 LYS A O 1
ATOM 954 N N . ASN A 1 112 ? 13.390 8.729 15.155 1.00 37.09 112 ASN A N 1
ATOM 955 C CA . ASN A 1 112 ? 14.013 9.352 13.988 1.00 37.09 112 ASN A CA 1
ATOM 956 C C . ASN A 1 112 ? 13.867 8.450 12.757 1.00 37.09 112 ASN A C 1
ATOM 958 O O . ASN A 1 112 ? 14.831 7.854 12.265 1.00 37.09 112 ASN A O 1
ATOM 962 N N . VAL A 1 113 ? 12.652 8.376 12.207 1.00 42.81 113 VAL A N 1
ATOM 963 C CA . VAL A 1 113 ? 12.481 8.051 10.783 1.00 42.81 113 VAL A CA 1
ATOM 964 C C . VAL A 1 113 ? 12.816 9.321 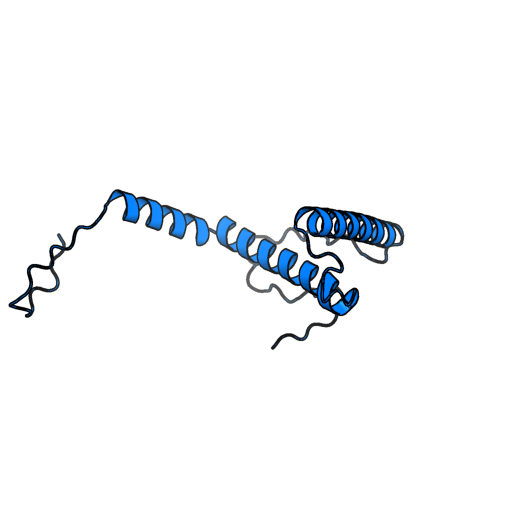10.000 1.00 42.81 113 VAL A C 1
ATOM 966 O O . VAL A 1 113 ? 11.963 9.958 9.394 1.00 42.81 113 VAL A O 1
ATOM 969 N N . HIS A 1 114 ? 14.092 9.713 10.036 1.00 35.28 114 HIS A N 1
ATOM 970 C CA . HIS A 1 114 ? 14.642 10.608 9.033 1.00 35.28 114 HIS A CA 1
ATOM 971 C C . HIS A 1 114 ? 14.691 9.798 7.737 1.00 35.28 114 HIS A C 1
ATOM 973 O O . HIS A 1 114 ? 15.614 9.027 7.485 1.00 35.28 114 HIS A O 1
ATOM 979 N N . VAL A 1 115 ? 13.564 9.830 7.028 1.00 45.88 115 VAL A N 1
ATOM 980 C CA . VAL A 1 115 ? 13.501 10.112 5.601 1.00 45.88 115 VAL A CA 1
ATOM 981 C C . VAL A 1 115 ? 14.721 9.595 4.837 1.00 45.88 115 VAL A C 1
ATOM 983 O O . VAL A 1 115 ? 15.565 10.358 4.383 1.00 45.88 115 VAL A O 1
ATOM 986 N N . GLN A 1 116 ? 14.790 8.283 4.631 1.00 38.47 116 GLN A N 1
ATOM 987 C CA . GLN A 1 116 ? 15.481 7.777 3.454 1.00 38.47 116 GLN A CA 1
ATOM 988 C C . GLN A 1 116 ? 14.422 7.681 2.360 1.00 38.47 116 GLN A C 1
ATOM 990 O O . GLN A 1 116 ? 13.922 6.608 2.032 1.00 38.47 116 GLN A O 1
ATOM 995 N N . LYS A 1 117 ? 14.016 8.863 1.873 1.00 37.47 117 LYS A N 1
ATOM 996 C CA . LYS A 1 117 ? 13.337 9.019 0.587 1.00 37.47 117 LYS A CA 1
ATOM 997 C C . LYS A 1 117 ? 14.252 8.348 -0.429 1.00 37.47 117 LYS A C 1
ATOM 999 O O . LYS A 1 117 ? 15.343 8.843 -0.701 1.00 37.47 117 LYS A O 1
ATOM 1004 N N . CYS A 1 118 ? 13.861 7.180 -0.922 1.00 32.56 118 CYS A N 1
ATOM 1005 C CA . CYS A 1 118 ? 14.472 6.616 -2.113 1.00 32.56 118 CYS A CA 1
ATOM 1006 C C . CYS A 1 118 ? 14.234 7.613 -3.249 1.00 32.56 118 CYS A C 1
ATOM 1008 O O . CYS A 1 118 ? 13.149 7.607 -3.801 1.00 32.56 118 CYS A O 1
ATOM 1010 N N . SER A 1 119 ? 15.210 8.489 -3.506 1.00 35.12 119 SER A N 1
ATOM 1011 C CA . SER A 1 119 ? 15.556 9.162 -4.770 1.00 35.12 119 SER A CA 1
ATOM 1012 C C . SER A 1 119 ? 14.459 9.388 -5.831 1.00 35.12 119 SER A C 1
ATOM 1014 O O . SER A 1 119 ? 14.739 9.296 -7.022 1.00 35.12 119 SER A O 1
ATOM 1016 N N . TYR A 1 120 ? 13.241 9.726 -5.428 1.00 40.81 120 TYR A N 1
ATOM 1017 C CA . TYR A 1 120 ? 12.173 10.221 -6.287 1.00 40.81 120 TYR A CA 1
ATOM 1018 C C . TYR A 1 120 ? 11.524 11.363 -5.525 1.00 40.81 120 TYR A C 1
ATOM 1020 O O . TYR A 1 120 ? 11.159 11.210 -4.357 1.00 40.81 120 TYR A O 1
ATOM 1028 N N . GLY A 1 121 ? 11.560 12.539 -6.149 1.00 32.41 121 GLY A N 1
ATOM 1029 C CA . GLY A 1 121 ? 11.335 13.834 -5.526 1.00 32.41 121 GLY A CA 1
ATOM 1030 C C . GLY A 1 121 ? 10.111 13.834 -4.627 1.00 32.41 121 GLY A C 1
ATOM 1031 O O . GLY A 1 121 ? 8.992 13.574 -5.054 1.00 32.41 121 GLY A O 1
ATOM 1032 N N . CYS A 1 122 ? 10.335 14.150 -3.359 1.00 33.44 122 CYS A N 1
ATOM 1033 C CA . CYS A 1 122 ? 9.237 14.509 -2.494 1.00 33.44 122 CYS A CA 1
ATOM 1034 C C . CYS A 1 122 ? 8.879 15.959 -2.711 1.00 33.44 122 CYS A C 1
ATOM 1036 O O . CYS A 1 122 ? 9.668 16.824 -2.347 1.00 33.44 122 CYS A O 1
ATOM 1038 N N . PHE A 1 123 ? 7.653 16.181 -3.158 1.00 31.64 123 PHE A N 1
ATOM 1039 C CA . PHE A 1 123 ? 6.830 17.272 -2.667 1.00 31.64 123 PHE A CA 1
ATOM 1040 C C . PHE A 1 123 ? 5.367 16.827 -2.717 1.00 31.64 123 PHE A C 1
ATOM 1042 O O . PHE A 1 123 ? 4.799 16.627 -3.784 1.00 31.64 123 PHE A O 1
ATOM 1049 N N . ALA A 1 124 ? 4.775 16.651 -1.545 1.00 24.81 124 ALA A N 1
ATOM 1050 C CA . ALA A 1 124 ? 3.348 16.819 -1.322 1.00 24.81 124 ALA A CA 1
ATOM 1051 C C . ALA A 1 124 ? 3.212 17.500 0.059 1.00 24.81 124 ALA A C 1
ATOM 1053 O O . ALA A 1 124 ? 4.102 17.299 0.891 1.00 24.81 124 ALA A O 1
ATOM 1054 N N . PRO A 1 125 ? 2.200 18.368 0.221 1.00 40.56 125 PRO A N 1
ATOM 1055 C CA . PRO A 1 125 ? 2.266 19.686 0.874 1.00 40.56 125 PRO A CA 1
ATOM 1056 C C . PRO A 1 125 ? 2.549 19.698 2.379 1.00 40.56 125 PRO A C 1
ATOM 1058 O O . PRO A 1 125 ? 2.191 18.722 3.073 1.00 40.56 125 PRO A O 1
#